Protein AF-A0A957MUC1-F1 (afdb_monomer_lite)

Sequence (141 aa):
MTIENSTVIGRVATQLLELASNTIFVAAAPAGEAPVRAEQTQQGCVRFSYVPGTSRTPRRYRCQPGADAGVRPQFTSLLYGEPGYAQLRATCPAEIRRGADDEAEMGVFHDLYQPQREANLRIQLDEYLRFGLRAGLFYGS

Secondary structure (DSSP, 8-state):
-EEES-EEES-EEEEE--EEES-EEE----TT--SEEEEE-SS-EEES-B--TT-B-SEEESPBSSS-TT----BSB-STTSTTBTPBPTTS-HHHHT-STTSS-SSTTGGG-HHHHHHHHHHHHHHHPPTT---------

pLDDT: mean 92.82, std 6.7, range [53.16, 98.44]

Radius of gyration: 17.18 Å; chains: 1; bounding box: 43×32×54 Å

Structure (mmCIF, N/CA/C/O backbone):
data_AF-A0A957MUC1-F1
#
_entry.id   AF-A0A957MUC1-F1
#
loop_
_atom_site.group_PDB
_atom_site.id
_atom_site.type_symbol
_atom_site.label_atom_id
_atom_site.label_alt_id
_atom_site.label_comp_id
_atom_site.label_asym_id
_atom_site.label_entity_id
_atom_site.label_seq_id
_atom_site.pdbx_PDB_ins_code
_atom_site.Cartn_x
_atom_site.Cartn_y
_atom_site.Cartn_z
_atom_site.occupancy
_atom_site.B_iso_or_equiv
_atom_site.auth_seq_id
_atom_site.auth_comp_id
_atom_site.auth_asym_id
_atom_site.auth_atom_id
_atom_site.pdbx_PDB_model_num
ATOM 1 N N . MET A 1 1 ? -16.348 6.400 6.004 1.00 92.62 1 MET A N 1
ATOM 2 C CA . MET A 1 1 ? -15.115 6.823 5.285 1.00 92.62 1 MET A CA 1
ATOM 3 C C . MET A 1 1 ? -14.711 5.744 4.296 1.00 92.62 1 MET A C 1
ATOM 5 O O . MET A 1 1 ? -14.620 4.595 4.713 1.00 92.62 1 MET A O 1
ATOM 9 N N . THR A 1 2 ? -14.411 6.120 3.051 1.00 97.00 2 THR A N 1
ATOM 10 C CA . THR A 1 2 ? -13.949 5.213 1.986 1.00 97.00 2 THR A CA 1
ATOM 11 C C . THR A 1 2 ? -12.622 5.703 1.416 1.00 97.00 2 THR A C 1
ATOM 13 O O . THR A 1 2 ? -12.471 6.903 1.195 1.00 97.00 2 THR A O 1
ATOM 16 N N . ILE A 1 3 ? -11.658 4.797 1.234 1.00 97.56 3 ILE A N 1
ATOM 17 C CA . ILE A 1 3 ? -10.325 5.086 0.689 1.00 97.56 3 ILE A CA 1
ATOM 18 C C . ILE A 1 3 ? -9.943 3.992 -0.309 1.00 97.56 3 ILE A C 1
ATOM 20 O O . ILE A 1 3 ? -10.023 2.804 0.000 1.00 97.56 3 ILE A O 1
ATOM 24 N N . GLU A 1 4 ? -9.493 4.390 -1.491 1.00 98.25 4 GLU A N 1
ATOM 25 C CA . GLU A 1 4 ? -9.072 3.470 -2.546 1.00 98.25 4 GLU A CA 1
ATOM 26 C C . GLU A 1 4 ? -7.757 3.955 -3.155 1.00 98.25 4 GLU A C 1
ATOM 28 O O . GLU A 1 4 ? -7.513 5.163 -3.191 1.00 98.25 4 GLU A O 1
ATOM 33 N N . ASN A 1 5 ? -6.897 3.023 -3.576 1.00 97.81 5 ASN A N 1
ATOM 34 C CA . ASN A 1 5 ? -5.671 3.297 -4.341 1.00 97.81 5 ASN A CA 1
ATOM 35 C C . ASN A 1 5 ? -4.812 4.424 -3.731 1.00 97.81 5 ASN A C 1
ATOM 37 O O . ASN A 1 5 ? -4.359 5.334 -4.417 1.00 97.81 5 ASN A O 1
ATOM 41 N N . SER A 1 6 ? -4.649 4.419 -2.404 1.00 97.75 6 SER A N 1
ATOM 42 C CA . SER A 1 6 ? -4.095 5.561 -1.664 1.00 97.75 6 SER A CA 1
ATOM 43 C C . SER A 1 6 ? -3.002 5.160 -0.680 1.00 97.75 6 SER A C 1
ATOM 45 O O . SER A 1 6 ? -3.001 4.058 -0.132 1.00 97.75 6 SER A O 1
ATOM 47 N N . THR A 1 7 ? -2.094 6.090 -0.381 1.00 98.00 7 THR A N 1
ATOM 48 C CA . THR A 1 7 ? -1.123 5.957 0.715 1.00 98.00 7 THR A CA 1
ATOM 49 C C . THR A 1 7 ? -1.444 6.986 1.794 1.00 98.00 7 THR A C 1
ATOM 51 O O . THR A 1 7 ? -1.303 8.186 1.574 1.00 98.00 7 THR A O 1
ATOM 54 N N . VAL A 1 8 ? -1.873 6.529 2.969 1.00 97.56 8 VAL A N 1
ATOM 55 C CA . VAL A 1 8 ? -2.223 7.398 4.101 1.00 97.56 8 VAL A CA 1
ATOM 56 C C . VAL A 1 8 ? -1.056 7.438 5.077 1.00 97.56 8 VAL A C 1
ATOM 58 O O . VAL A 1 8 ? -0.691 6.411 5.649 1.00 97.56 8 VAL A O 1
ATOM 61 N N . ILE A 1 9 ? -0.472 8.619 5.270 1.00 96.69 9 ILE A N 1
ATOM 62 C CA . ILE A 1 9 ? 0.685 8.824 6.146 1.00 96.69 9 ILE A CA 1
ATOM 63 C C . ILE A 1 9 ? 0.223 9.479 7.448 1.00 96.69 9 ILE A C 1
ATOM 65 O O . ILE A 1 9 ? -0.422 10.525 7.435 1.00 96.69 9 ILE A O 1
ATOM 69 N N . GLY A 1 10 ? 0.584 8.869 8.577 1.00 95.12 10 GLY A N 1
ATOM 70 C CA . GLY A 1 10 ? 0.186 9.313 9.913 1.00 95.12 10 GLY A CA 1
ATOM 71 C C . GLY A 1 10 ? -0.976 8.514 10.504 1.00 95.12 10 GLY A C 1
ATOM 72 O O . GLY A 1 10 ? -1.555 7.638 9.864 1.00 95.12 10 GLY A O 1
ATOM 73 N N . ARG A 1 11 ? -1.286 8.781 11.779 1.00 96.31 11 ARG A N 1
ATOM 74 C CA . ARG A 1 11 ? -2.353 8.073 12.503 1.00 96.31 11 ARG A CA 1
ATOM 75 C C . ARG A 1 11 ? -3.722 8.399 11.911 1.00 96.31 11 ARG A C 1
ATOM 77 O O . ARG A 1 11 ? -3.995 9.544 11.566 1.00 96.31 11 ARG A O 1
ATOM 84 N N . VAL A 1 12 ? -4.600 7.402 11.883 1.00 96.69 12 VAL A N 1
ATOM 85 C CA . VAL A 1 12 ? -5.975 7.532 11.389 1.00 96.69 12 VAL A CA 1
ATOM 86 C C . VAL A 1 12 ? -6.947 7.174 12.504 1.00 96.69 12 VAL A C 1
ATOM 88 O O . VAL A 1 12 ? -6.864 6.087 13.073 1.00 96.69 12 VAL A O 1
ATOM 91 N N . ALA A 1 13 ? -7.893 8.065 12.785 1.00 96.62 13 ALA A N 1
ATOM 92 C CA . ALA A 1 13 ? -9.016 7.810 13.678 1.00 96.62 13 ALA A CA 1
ATOM 93 C C . ALA A 1 13 ? -10.316 8.163 12.953 1.00 96.62 13 ALA A C 1
ATOM 95 O O . ALA A 1 13 ? -10.470 9.273 12.450 1.00 96.62 13 ALA A O 1
ATOM 96 N N . THR A 1 14 ? -11.242 7.213 12.874 1.00 96.81 14 THR A N 1
ATOM 97 C CA . THR A 1 14 ? -12.549 7.408 12.246 1.00 96.81 14 THR A CA 1
ATOM 98 C C . THR A 1 14 ? -13.628 6.650 13.008 1.00 96.81 14 THR A C 1
ATOM 100 O O . THR A 1 14 ? -13.361 5.619 13.627 1.00 96.81 14 THR A O 1
ATOM 103 N N . GLN A 1 15 ? -14.865 7.135 12.946 1.00 97.44 15 GLN A N 1
ATOM 104 C CA . GLN A 1 15 ? -16.001 6.420 13.519 1.00 97.44 15 GLN A CA 1
ATOM 105 C C . GLN A 1 15 ? -16.302 5.139 12.722 1.00 97.44 15 GLN A C 1
ATOM 107 O O . GLN A 1 15 ? -16.489 4.073 13.307 1.00 97.44 15 GLN A O 1
ATOM 112 N N . LEU A 1 16 ? -16.290 5.228 11.387 1.00 97.31 16 LEU A N 1
ATOM 113 C CA . LEU A 1 16 ? -16.576 4.120 10.477 1.00 97.31 16 LEU A CA 1
ATOM 114 C C . LEU A 1 16 ? -15.654 4.163 9.252 1.00 97.31 16 LEU A C 1
ATOM 116 O O . LEU A 1 16 ? -15.641 5.133 8.487 1.00 97.31 16 LEU A O 1
ATOM 120 N N . LEU A 1 17 ? -14.937 3.061 9.038 1.00 97.44 17 LEU A N 1
ATOM 121 C CA . LEU A 1 17 ? -14.198 2.783 7.810 1.00 97.44 17 LEU A CA 1
ATOM 122 C C . LEU A 1 17 ? -15.050 1.851 6.940 1.00 97.44 17 LEU A C 1
ATOM 124 O O . LEU A 1 17 ? -15.059 0.646 7.157 1.00 97.44 17 LEU A O 1
ATOM 128 N N . GLU A 1 18 ? -15.800 2.414 5.996 1.00 98.00 18 GLU A N 1
ATOM 129 C CA . GLU A 1 18 ? -16.714 1.666 5.122 1.00 98.00 18 GLU A CA 1
ATOM 130 C C . GLU A 1 18 ? -15.931 0.740 4.193 1.00 98.00 18 GLU A C 1
ATOM 132 O O . GLU A 1 18 ? -16.195 -0.463 4.139 1.00 98.00 18 GLU A O 1
ATOM 137 N N . LEU A 1 19 ? -14.923 1.290 3.515 1.00 98.06 19 LEU A N 1
ATOM 138 C CA . LEU A 1 19 ? -14.046 0.544 2.628 1.00 98.06 19 LEU A CA 1
ATOM 139 C C . LEU A 1 19 ? -12.632 1.130 2.647 1.00 98.06 19 LEU A C 1
ATOM 141 O O . LEU A 1 19 ? -12.442 2.340 2.549 1.00 98.06 19 LEU A O 1
ATOM 145 N N . ALA A 1 20 ? -11.636 0.256 2.733 1.00 98.19 20 ALA A N 1
ATOM 146 C CA . ALA A 1 20 ? -10.269 0.560 2.329 1.00 98.19 20 ALA A CA 1
ATOM 147 C C . ALA A 1 20 ? -9.805 -0.503 1.327 1.00 98.19 20 ALA A C 1
ATOM 149 O O . ALA A 1 20 ? -9.759 -1.683 1.681 1.00 98.19 20 ALA A O 1
ATOM 150 N N . SER A 1 21 ? -9.502 -0.099 0.092 1.00 98.44 21 SER A N 1
ATOM 151 C CA . SER A 1 21 ? -9.082 -0.990 -1.001 1.00 98.44 21 SER A CA 1
ATOM 152 C C . SER A 1 21 ? -7.730 -0.555 -1.553 1.00 98.44 21 SER A C 1
ATOM 154 O O . SER A 1 21 ? -7.509 0.643 -1.715 1.00 98.44 21 SER A O 1
ATOM 156 N N . ASN A 1 22 ? -6.821 -1.498 -1.825 1.00 98.31 22 ASN A N 1
ATOM 157 C CA . ASN A 1 22 ? -5.517 -1.221 -2.455 1.00 98.31 22 ASN A CA 1
ATOM 158 C C . ASN A 1 22 ? -4.724 -0.099 -1.762 1.00 98.31 22 ASN A C 1
ATOM 160 O O . ASN A 1 22 ? -3.998 0.664 -2.394 1.00 98.31 22 ASN A O 1
ATOM 164 N N . THR A 1 23 ? -4.904 0.053 -0.449 1.00 98.38 23 THR A N 1
ATOM 165 C CA . THR A 1 23 ? -4.456 1.224 0.310 1.00 98.38 23 THR A CA 1
ATOM 166 C C . THR A 1 23 ? -3.317 0.848 1.248 1.00 98.38 23 THR A C 1
ATOM 168 O O . THR A 1 23 ? -3.327 -0.217 1.865 1.00 98.38 23 THR A O 1
ATOM 171 N N . ILE A 1 24 ? -2.335 1.734 1.406 1.00 98.31 24 ILE A N 1
ATOM 172 C CA . ILE A 1 24 ? -1.238 1.559 2.362 1.00 98.31 24 ILE A CA 1
ATOM 173 C C . ILE A 1 24 ? -1.389 2.561 3.503 1.00 98.31 24 ILE A C 1
ATOM 175 O O . ILE A 1 24 ? -1.326 3.770 3.292 1.00 98.31 24 ILE A O 1
ATOM 179 N N . PHE A 1 25 ? -1.516 2.064 4.733 1.00 98.00 25 PHE A N 1
ATOM 180 C CA . PHE A 1 25 ? -1.457 2.891 5.937 1.00 98.00 25 PHE A CA 1
ATOM 181 C C . PH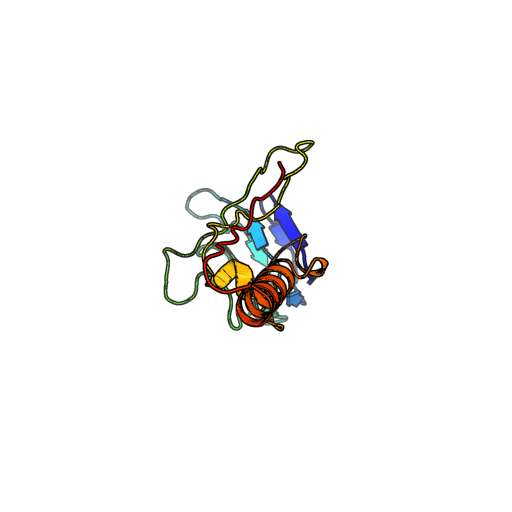E A 1 25 ? -0.029 2.921 6.495 1.00 98.00 25 PHE A C 1
ATOM 183 O O . PHE A 1 25 ? 0.460 1.949 7.077 1.00 98.00 25 PHE A O 1
ATOM 190 N N . VAL A 1 26 ? 0.640 4.061 6.340 1.00 96.94 26 VAL A N 1
ATOM 191 C CA . VAL A 1 26 ? 1.980 4.340 6.867 1.00 96.94 26 VAL A CA 1
ATOM 192 C C . VAL A 1 26 ? 1.832 5.059 8.201 1.00 96.94 26 VAL A C 1
ATOM 194 O O . VAL A 1 26 ? 1.902 6.284 8.298 1.00 96.94 26 VAL A O 1
ATOM 197 N N . ALA A 1 27 ? 1.582 4.280 9.247 1.00 94.56 27 ALA A N 1
ATOM 198 C CA . ALA A 1 27 ? 1.293 4.809 10.567 1.00 94.56 27 ALA A CA 1
ATOM 199 C C . ALA A 1 27 ? 2.017 4.009 11.653 1.00 94.56 27 ALA A C 1
ATOM 201 O O . ALA A 1 27 ? 2.003 2.777 11.659 1.00 94.56 27 ALA A O 1
ATOM 202 N N . ALA A 1 28 ? 2.621 4.730 12.594 1.00 91.69 28 ALA A N 1
ATOM 203 C CA . ALA A 1 28 ? 3.164 4.189 13.830 1.00 91.69 28 ALA A CA 1
ATOM 204 C C . ALA A 1 28 ? 2.419 4.819 15.011 1.00 91.69 28 ALA A C 1
ATOM 206 O O . ALA A 1 28 ? 1.981 5.969 14.940 1.00 91.69 28 ALA A O 1
ATOM 207 N N . ALA A 1 29 ? 2.262 4.057 16.087 1.00 90.38 29 ALA A N 1
ATOM 208 C CA . ALA A 1 29 ? 1.661 4.535 17.321 1.00 90.38 29 ALA A CA 1
ATOM 209 C C . ALA A 1 29 ? 2.454 4.002 18.524 1.00 90.38 29 ALA A C 1
ATOM 211 O O . ALA A 1 29 ? 3.057 2.928 18.415 1.00 90.38 29 ALA A O 1
ATOM 212 N N . PRO A 1 30 ? 2.463 4.733 19.653 1.00 90.06 30 PRO A N 1
ATOM 213 C CA . PRO A 1 30 ? 3.003 4.233 20.911 1.00 90.06 30 PRO A CA 1
ATOM 214 C C . PRO A 1 30 ? 2.329 2.928 21.348 1.00 90.06 30 PRO A C 1
ATOM 216 O O . PRO A 1 30 ? 1.220 2.596 20.918 1.00 90.06 30 PRO A O 1
ATOM 219 N N . ALA A 1 31 ? 2.984 2.198 22.251 1.00 86.94 31 ALA A N 1
ATOM 220 C CA . ALA A 1 31 ? 2.392 1.015 22.861 1.00 86.94 31 ALA A CA 1
ATOM 221 C C . ALA A 1 31 ? 1.051 1.368 23.534 1.00 86.94 31 ALA A C 1
ATOM 223 O O . ALA A 1 31 ? 0.970 2.307 24.319 1.00 86.94 31 ALA A O 1
ATOM 224 N N . GLY A 1 32 ? 0.002 0.605 23.215 1.00 86.31 32 GLY A N 1
ATOM 225 C CA . GLY A 1 32 ? -1.356 0.820 23.731 1.00 86.31 32 GLY A CA 1
ATOM 226 C C . GLY A 1 32 ? -2.278 1.621 22.805 1.00 86.31 32 GLY A C 1
ATOM 227 O O . GLY A 1 32 ? -3.495 1.575 22.985 1.00 86.31 32 GLY A O 1
ATOM 228 N N . GLU A 1 33 ? -1.743 2.273 21.771 1.00 92.06 33 GLU A N 1
ATOM 229 C CA . GLU A 1 33 ? -2.537 2.973 20.761 1.00 92.06 33 GLU A CA 1
ATOM 230 C C . GLU A 1 33 ? -2.595 2.207 19.434 1.00 92.06 33 GLU A C 1
ATOM 232 O O . GLU A 1 33 ? -1.653 1.530 19.019 1.00 92.06 33 GLU A O 1
ATOM 237 N N . ALA A 1 34 ? -3.729 2.333 18.743 1.00 94.62 34 ALA A N 1
ATOM 238 C CA . ALA A 1 34 ? -3.910 1.785 17.407 1.00 94.62 34 ALA A CA 1
ATOM 239 C C . ALA A 1 34 ? -3.522 2.849 16.363 1.00 94.62 34 ALA A C 1
ATOM 241 O O . ALA A 1 34 ? -4.132 3.920 16.358 1.00 94.62 34 ALA A O 1
ATOM 242 N N . PRO A 1 35 ? -2.554 2.584 15.464 1.00 96.25 35 PRO A N 1
ATOM 243 C CA . PRO A 1 35 ? -2.134 3.554 14.450 1.00 96.25 35 PRO A CA 1
ATOM 244 C C . PRO A 1 35 ? -3.238 3.848 13.426 1.00 96.25 35 PRO A C 1
ATOM 246 O O . PRO A 1 35 ? -3.343 4.973 12.946 1.00 96.25 35 PRO A O 1
ATOM 249 N N . VAL A 1 36 ? -4.099 2.865 13.148 1.00 97.25 36 VAL A N 1
ATOM 250 C CA . VAL A 1 36 ? -5.381 3.054 12.459 1.00 97.25 36 VAL A CA 1
ATOM 251 C C . VAL A 1 36 ? -6.490 2.558 13.382 1.00 97.25 36 VAL A C 1
ATOM 253 O O . VAL A 1 36 ? -6.461 1.404 13.820 1.00 97.25 36 VAL A O 1
ATOM 256 N N . ARG A 1 37 ? -7.455 3.423 13.697 1.00 97.38 37 ARG A N 1
ATOM 257 C CA . ARG A 1 37 ? -8.579 3.145 14.594 1.00 97.38 37 ARG A CA 1
ATOM 258 C C . ARG A 1 37 ? -9.904 3.473 13.911 1.00 97.38 37 ARG A C 1
ATOM 260 O O . ARG A 1 37 ? -10.194 4.635 13.644 1.00 97.38 37 ARG A O 1
ATOM 267 N N . ALA A 1 38 ? -10.717 2.447 13.699 1.00 97.31 38 ALA A N 1
ATOM 268 C CA . ALA A 1 38 ? -12.147 2.559 13.453 1.00 97.31 38 ALA A CA 1
ATOM 269 C C . ALA A 1 38 ? -12.903 2.239 14.752 1.00 97.31 38 ALA A C 1
ATOM 271 O O . ALA A 1 38 ? -12.582 1.252 15.418 1.00 97.31 38 ALA A O 1
ATOM 272 N N . GLU A 1 39 ? -13.880 3.062 15.133 1.00 97.00 39 GLU A N 1
ATOM 273 C CA . GLU A 1 39 ? -14.719 2.784 16.310 1.00 97.00 39 GLU A CA 1
ATOM 274 C C . GLU A 1 39 ? -15.708 1.645 16.051 1.00 97.00 39 GLU A C 1
ATOM 276 O O . GLU A 1 39 ? -15.916 0.802 16.921 1.00 97.00 39 GLU A O 1
ATOM 281 N N . GLN A 1 40 ? -16.265 1.580 14.840 1.00 96.44 40 GLN A N 1
ATOM 282 C CA . GLN A 1 40 ? -17.141 0.499 14.395 1.00 96.44 40 GLN A CA 1
ATOM 283 C C . GLN A 1 40 ? -16.366 -0.487 13.512 1.00 96.44 40 GLN A C 1
ATOM 285 O O . GLN A 1 40 ? -16.042 -0.182 12.367 1.00 96.44 40 GLN A O 1
ATOM 290 N N . THR A 1 41 ? -16.065 -1.677 14.040 1.00 96.44 41 THR A N 1
ATOM 291 C CA . THR A 1 41 ? -15.339 -2.744 13.315 1.00 96.44 41 THR A CA 1
ATOM 292 C C . THR A 1 41 ? -16.261 -3.840 12.778 1.00 96.44 41 THR A C 1
ATOM 294 O O . THR A 1 41 ? -15.863 -4.630 11.923 1.00 96.44 41 THR A O 1
ATOM 297 N N . GLN A 1 42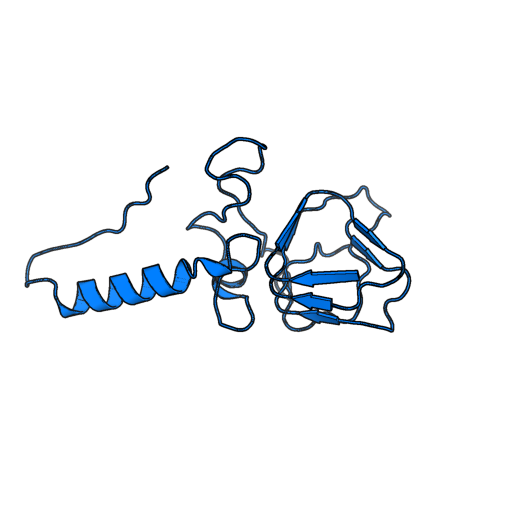 ? -17.504 -3.871 13.253 1.00 96.19 42 GLN A N 1
ATOM 298 C CA . GLN A 1 42 ? -18.578 -4.751 12.796 1.00 96.19 42 GLN A CA 1
ATOM 299 C C . GLN A 1 42 ? -19.189 -4.321 11.451 1.00 96.19 42 GLN A C 1
ATOM 301 O O . GLN A 1 42 ? -19.965 -5.072 10.868 1.00 96.19 42 GLN A O 1
ATOM 306 N N . GLN A 1 43 ? -18.855 -3.122 10.967 1.00 94.88 43 GLN A N 1
ATOM 307 C CA . GLN A 1 43 ? -19.295 -2.582 9.683 1.00 94.88 43 GLN A CA 1
ATOM 308 C C . GLN A 1 43 ? -18.080 -2.229 8.820 1.00 94.88 43 GLN A C 1
ATOM 310 O O . GLN A 1 43 ? -17.059 -1.777 9.336 1.00 94.88 43 GLN A O 1
ATOM 315 N N . GLY A 1 44 ? -18.215 -2.422 7.508 1.00 96.12 44 GLY A N 1
ATOM 316 C CA . GLY A 1 44 ? -17.174 -2.134 6.525 1.00 96.12 44 GLY A CA 1
ATOM 317 C C . GLY A 1 44 ? -16.140 -3.247 6.336 1.00 96.12 44 GLY A C 1
ATOM 318 O O . GLY A 1 44 ? -16.206 -4.320 6.945 1.00 96.12 44 GLY A O 1
ATOM 319 N N . CYS A 1 45 ? -15.180 -3.003 5.444 1.00 97.31 45 CYS A N 1
ATOM 320 C CA . CYS A 1 45 ? -14.121 -3.953 5.114 1.00 97.31 45 CYS A CA 1
ATOM 321 C C . CYS A 1 45 ? -12.824 -3.239 4.722 1.00 97.31 45 CYS A C 1
ATOM 323 O O . CYS A 1 45 ? -12.829 -2.218 4.040 1.00 97.31 45 CYS A O 1
ATOM 325 N N . VAL A 1 46 ? -11.694 -3.818 5.116 1.00 98.19 46 VAL A N 1
ATOM 326 C CA . VAL A 1 46 ? -10.388 -3.484 4.549 1.00 98.19 46 VAL A CA 1
ATOM 327 C C . VAL A 1 46 ? -9.961 -4.649 3.671 1.00 98.19 46 VAL A C 1
ATOM 329 O O . VAL A 1 46 ? -9.954 -5.788 4.138 1.00 98.19 46 VAL A O 1
ATOM 332 N N . ARG A 1 47 ? -9.581 -4.390 2.425 1.00 98.19 47 ARG A N 1
ATOM 333 C CA . ARG A 1 47 ? -9.191 -5.428 1.470 1.00 98.19 47 ARG A CA 1
ATOM 334 C C . ARG A 1 47 ? -7.945 -5.045 0.684 1.00 98.19 47 ARG A C 1
ATOM 336 O O . ARG A 1 47 ? -7.745 -3.862 0.418 1.00 98.19 47 ARG A O 1
ATOM 343 N N . PHE A 1 48 ? -7.121 -6.035 0.335 1.00 98.19 48 PHE A N 1
ATOM 344 C CA . PHE A 1 48 ? -5.949 -5.863 -0.545 1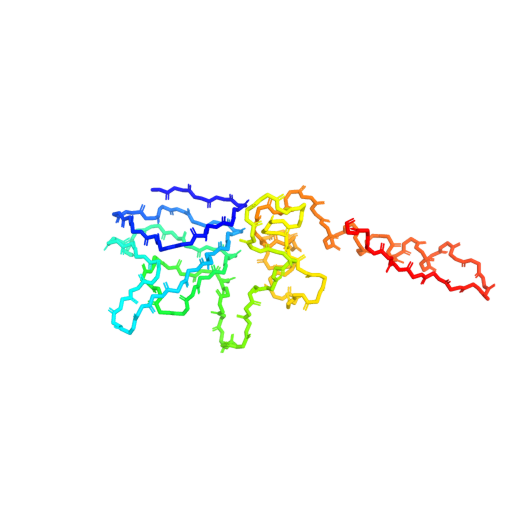.00 98.19 48 PHE A CA 1
ATOM 345 C C . PHE A 1 48 ? -5.061 -4.672 -0.149 1.00 98.19 48 PHE A C 1
ATOM 347 O O . PHE A 1 48 ? -4.576 -3.917 -0.977 1.00 98.19 48 PHE A O 1
ATOM 354 N N . SER A 1 49 ? -4.937 -4.434 1.156 1.00 98.19 49 SER A N 1
ATOM 355 C CA . SER A 1 49 ? -4.359 -3.211 1.715 1.00 98.19 49 SER A CA 1
ATOM 356 C C . SER A 1 49 ? -3.285 -3.557 2.733 1.00 98.19 49 SER A C 1
ATOM 358 O O . SER A 1 49 ? -3.346 -4.611 3.370 1.00 98.19 49 SER A O 1
ATOM 360 N N . TYR A 1 50 ? -2.337 -2.651 2.954 1.00 98.00 50 TYR A N 1
ATOM 361 C CA . TYR A 1 50 ? -1.386 -2.763 4.052 1.00 98.00 50 TYR A CA 1
ATOM 362 C C . TYR A 1 50 ? -1.888 -1.989 5.275 1.00 98.00 50 TYR A C 1
ATOM 364 O O . TYR A 1 50 ? -2.061 -0.771 5.224 1.00 98.00 50 TYR A O 1
ATOM 372 N N . VAL A 1 51 ? -2.083 -2.686 6.395 1.00 96.81 51 VAL A N 1
ATOM 373 C CA . VAL A 1 51 ? -2.520 -2.118 7.675 1.00 96.81 51 VAL A CA 1
ATOM 374 C C . VAL A 1 51 ? -1.535 -2.521 8.772 1.00 96.81 51 VAL A C 1
ATOM 376 O O . VAL A 1 51 ? -1.366 -3.716 9.008 1.00 96.81 51 VAL A O 1
ATOM 379 N N . PRO A 1 52 ? -0.943 -1.579 9.530 1.00 95.25 52 PRO A N 1
ATOM 380 C CA . PRO A 1 52 ? -0.051 -1.921 10.634 1.00 95.25 52 PRO A CA 1
ATOM 381 C C . PRO A 1 52 ? -0.711 -2.887 11.629 1.00 95.25 52 PRO A C 1
ATOM 383 O O . PRO A 1 52 ? -1.879 -2.715 11.990 1.00 95.25 52 PRO A O 1
ATOM 386 N N . GLY A 1 53 ? 0.038 -3.890 12.098 1.00 91.06 53 GLY A N 1
ATOM 387 C CA . GLY A 1 53 ? -0.500 -5.020 12.868 1.00 91.06 53 GLY A CA 1
ATOM 388 C C . GLY A 1 53 ? -1.344 -4.634 14.091 1.00 91.06 53 GLY A C 1
ATOM 389 O O . GLY A 1 53 ? -2.394 -5.229 14.312 1.00 91.06 53 GLY A O 1
ATOM 390 N N . THR A 1 54 ? -0.959 -3.585 14.823 1.00 91.75 54 THR A N 1
ATOM 391 C CA . THR A 1 54 ? -1.647 -3.108 16.041 1.00 91.75 54 THR A CA 1
ATOM 392 C C . THR A 1 54 ? -2.911 -2.275 15.779 1.00 91.75 54 THR A C 1
ATOM 394 O O . THR A 1 54 ? -3.529 -1.768 16.715 1.00 91.75 54 THR A O 1
ATOM 397 N N . SER A 1 55 ? -3.318 -2.111 14.518 1.00 95.50 55 SER A N 1
ATOM 398 C CA . SER A 1 55 ? -4.494 -1.317 14.147 1.00 95.50 55 SER A CA 1
ATOM 399 C C . SER A 1 55 ? -5.816 -1.988 14.524 1.00 95.50 55 SER A C 1
ATOM 401 O O . SER A 1 55 ? -5.967 -3.206 14.416 1.00 95.50 55 SER A O 1
ATOM 403 N N . ARG A 1 56 ? -6.825 -1.180 14.858 1.00 96.25 56 ARG A N 1
ATOM 404 C CA . ARG A 1 56 ? -8.216 -1.605 15.057 1.00 96.25 56 ARG A CA 1
ATOM 405 C C . ARG A 1 56 ? -9.033 -1.195 13.838 1.00 96.25 56 ARG A C 1
ATOM 407 O O . ARG A 1 56 ? -9.408 -0.037 13.706 1.00 96.25 56 ARG A O 1
ATOM 414 N N . THR A 1 57 ? -9.276 -2.138 12.939 1.00 96.88 57 THR A N 1
ATOM 415 C CA . THR A 1 57 ? -10.011 -1.926 11.683 1.00 96.88 57 THR A CA 1
ATOM 416 C C . THR A 1 57 ? -11.161 -2.925 11.572 1.00 96.88 57 THR A C 1
ATOM 418 O O . THR A 1 57 ? -11.149 -3.928 12.291 1.00 96.88 57 THR A O 1
ATOM 421 N N . PRO A 1 58 ? -12.111 -2.716 10.645 1.00 97.06 58 PRO A N 1
ATOM 422 C CA . PRO A 1 58 ? -13.046 -3.758 10.242 1.00 97.06 58 PRO A CA 1
ATOM 423 C C . PRO A 1 58 ? -12.340 -4.996 9.681 1.00 97.06 58 PRO A C 1
ATOM 425 O O . PRO A 1 58 ? -11.103 -5.053 9.588 1.00 97.06 58 PRO A O 1
ATOM 428 N N . ARG A 1 59 ? -13.142 -5.989 9.277 1.00 96.50 59 ARG A N 1
ATOM 429 C CA . ARG A 1 59 ? -12.657 -7.252 8.707 1.00 96.50 59 ARG A CA 1
ATOM 430 C C . ARG A 1 59 ? -11.619 -6.998 7.613 1.00 96.50 59 ARG A C 1
ATOM 432 O O . ARG A 1 59 ? -11.892 -6.295 6.641 1.00 96.50 59 ARG A O 1
ATOM 439 N N . ARG A 1 60 ? -10.453 -7.627 7.774 1.00 96.12 60 ARG A N 1
ATOM 440 C CA . ARG A 1 60 ? -9.354 -7.600 6.807 1.00 96.12 60 ARG A CA 1
ATOM 441 C C . ARG A 1 60 ? -9.484 -8.776 5.840 1.00 96.12 60 ARG A C 1
ATOM 443 O O . ARG A 1 60 ? -9.589 -9.920 6.279 1.00 96.12 60 ARG A O 1
ATOM 450 N N . TYR A 1 61 ? -9.467 -8.506 4.541 1.00 96.94 61 TYR A N 1
ATOM 451 C CA . TYR A 1 61 ? -9.521 -9.506 3.478 1.00 96.94 61 TYR A CA 1
ATOM 452 C C . TYR A 1 61 ? -8.275 -9.404 2.596 1.00 96.94 61 TYR A C 1
ATOM 454 O O . TYR A 1 61 ? -8.086 -8.414 1.897 1.00 96.94 61 TYR A O 1
ATOM 462 N N . ARG A 1 62 ? -7.413 -10.428 2.637 1.00 96.38 62 ARG A N 1
ATOM 463 C CA . ARG A 1 62 ? -6.140 -10.460 1.887 1.00 96.38 62 ARG A CA 1
ATOM 464 C C . ARG A 1 62 ? -5.258 -9.217 2.114 1.00 96.38 62 ARG A C 1
ATOM 466 O O . ARG A 1 62 ? -4.588 -8.745 1.207 1.00 96.38 62 ARG A O 1
ATOM 473 N N . CYS A 1 63 ? -5.279 -8.675 3.330 1.00 96.50 63 CYS A N 1
ATOM 474 C CA . CYS A 1 63 ? -4.440 -7.541 3.710 1.00 96.50 63 CYS A CA 1
ATOM 475 C C . CYS A 1 63 ? -3.053 -7.990 4.167 1.00 96.50 63 CYS A C 1
ATOM 477 O O . CYS A 1 63 ? -2.895 -9.098 4.681 1.00 96.50 63 CYS A O 1
ATOM 479 N N . GLN A 1 64 ? -2.090 -7.077 4.060 1.00 96.94 64 GLN A N 1
ATOM 480 C CA . GLN A 1 64 ? -0.754 -7.225 4.621 1.00 96.94 64 GLN A CA 1
ATOM 481 C C . GLN A 1 64 ? -0.591 -6.382 5.900 1.00 96.94 64 GLN A C 1
ATOM 483 O O . GLN A 1 64 ? -1.249 -5.351 6.039 1.00 96.94 64 GLN A O 1
ATOM 488 N N . PRO A 1 65 ? 0.266 -6.788 6.848 1.00 94.75 65 PRO A N 1
ATOM 489 C CA . PRO A 1 65 ? 0.866 -8.113 6.928 1.00 94.75 65 PRO A CA 1
ATOM 490 C C . PRO A 1 65 ? -0.219 -9.166 7.218 1.00 94.75 65 PRO A C 1
ATOM 492 O O . PRO A 1 65 ? -1.108 -8.943 8.044 1.00 94.75 65 PRO A O 1
ATOM 495 N N . GLY A 1 66 ? -0.171 -10.281 6.487 1.00 88.00 66 GLY A N 1
ATOM 496 C CA . GLY A 1 66 ? -1.013 -11.451 6.723 1.00 88.00 66 GLY A CA 1
ATOM 497 C C . GLY A 1 66 ? -0.454 -12.303 7.865 1.00 88.00 66 GLY A C 1
ATOM 498 O O . GLY A 1 66 ? -0.249 -11.820 8.975 1.00 88.00 66 GLY A O 1
ATOM 499 N N . ALA A 1 67 ? -0.183 -13.580 7.588 1.00 81.56 67 ALA A N 1
ATOM 500 C CA . ALA A 1 67 ? 0.528 -14.451 8.528 1.00 81.56 67 ALA A CA 1
ATOM 501 C C . ALA A 1 67 ? 2.021 -14.087 8.664 1.00 81.56 67 ALA A C 1
ATOM 503 O O . ALA A 1 67 ? 2.629 -14.366 9.694 1.00 81.56 67 ALA A O 1
ATOM 504 N N . ASP A 1 68 ? 2.603 -13.456 7.640 1.00 81.06 68 ASP A N 1
ATOM 505 C CA . ASP A 1 68 ? 4.001 -13.033 7.639 1.00 81.06 68 ASP A CA 1
ATOM 506 C C . ASP A 1 68 ? 4.147 -11.609 8.196 1.00 81.06 68 ASP A C 1
ATOM 508 O O . ASP A 1 68 ? 3.815 -10.614 7.547 1.00 81.06 68 ASP A O 1
ATOM 512 N N . ALA A 1 69 ? 4.655 -11.512 9.425 1.00 76.12 69 ALA A N 1
ATOM 513 C CA . ALA A 1 69 ? 4.876 -10.243 10.116 1.00 76.12 69 ALA A CA 1
ATOM 514 C C . ALA A 1 69 ? 6.064 -9.424 9.559 1.00 76.12 69 ALA A C 1
ATOM 516 O O . ALA A 1 69 ? 6.260 -8.274 9.973 1.00 76.12 69 ALA A O 1
ATOM 517 N N . GLY A 1 70 ? 6.868 -9.998 8.655 1.00 87.62 70 GLY A N 1
ATOM 518 C CA . GLY A 1 70 ? 8.021 -9.347 8.031 1.00 87.62 70 GLY A CA 1
ATOM 519 C C . GLY A 1 70 ? 7.661 -8.423 6.866 1.00 87.62 70 GLY A C 1
ATOM 520 O O . GLY A 1 70 ? 8.422 -7.502 6.558 1.00 87.62 70 GLY A O 1
ATOM 521 N N . VAL A 1 71 ? 6.491 -8.614 6.250 1.00 94.06 71 VAL A N 1
ATOM 522 C CA . VAL A 1 71 ? 6.049 -7.841 5.082 1.00 94.06 71 VAL A CA 1
ATOM 523 C C . VAL A 1 71 ? 5.730 -6.402 5.485 1.00 94.06 71 VAL A C 1
ATOM 525 O O . VAL A 1 71 ? 4.820 -6.147 6.275 1.00 94.06 71 VAL A O 1
ATOM 528 N N . ARG A 1 72 ? 6.483 -5.440 4.937 1.00 95.75 72 ARG A N 1
ATOM 529 C CA . ARG A 1 72 ? 6.325 -3.999 5.196 1.00 95.75 72 ARG A CA 1
ATOM 530 C C . ARG A 1 72 ? 6.563 -3.183 3.924 1.00 95.75 72 ARG A C 1
ATOM 532 O O . ARG A 1 72 ? 7.437 -3.552 3.135 1.00 95.75 72 ARG A O 1
ATOM 539 N N . PRO A 1 73 ? 5.833 -2.071 3.722 1.00 96.50 73 PRO A N 1
ATOM 540 C CA . PRO A 1 73 ? 6.027 -1.216 2.564 1.00 96.50 73 PRO A CA 1
ATOM 541 C C . PRO A 1 73 ? 7.387 -0.526 2.657 1.00 96.50 73 PRO A C 1
ATOM 543 O O . PRO A 1 73 ? 7.792 -0.050 3.718 1.00 96.50 73 PRO A O 1
ATOM 546 N N . GLN A 1 74 ? 8.091 -0.484 1.531 1.00 96.44 74 GLN A N 1
ATOM 547 C CA . GLN A 1 74 ? 9.378 0.187 1.395 1.00 96.44 74 GLN A CA 1
ATOM 548 C C . GLN A 1 74 ? 9.215 1.287 0.357 1.00 96.44 74 GLN A C 1
ATOM 550 O O . GLN A 1 74 ? 8.891 0.996 -0.791 1.00 96.44 74 GLN A O 1
ATOM 555 N N . PHE A 1 75 ? 9.449 2.533 0.756 1.00 96.25 75 PHE A N 1
ATOM 556 C CA . PHE A 1 75 ? 9.242 3.698 -0.101 1.00 96.25 75 PHE A CA 1
ATOM 557 C C . PHE A 1 75 ? 10.563 4.264 -0.604 1.00 96.25 75 PHE A C 1
ATOM 559 O O . PHE A 1 75 ? 11.569 4.224 0.110 1.00 96.25 75 PHE A O 1
ATOM 566 N N . THR A 1 76 ? 10.571 4.783 -1.829 1.00 94.94 76 THR A N 1
ATOM 567 C CA . THR A 1 76 ? 11.685 5.567 -2.367 1.00 94.94 76 THR A CA 1
ATOM 568 C C . THR A 1 76 ? 11.939 6.746 -1.436 1.00 94.94 76 THR A C 1
ATOM 570 O O . THR A 1 76 ? 13.038 6.844 -0.887 1.00 94.94 76 THR A O 1
ATOM 573 N N . SER A 1 77 ? 10.887 7.525 -1.155 1.00 95.12 77 SER A N 1
ATOM 574 C CA . SER A 1 77 ? 10.878 8.585 -0.153 1.00 95.12 77 SER A CA 1
ATOM 575 C C . SER A 1 77 ? 9.535 8.708 0.571 1.00 95.12 77 SER A C 1
ATOM 577 O O . SER A 1 77 ? 8.477 8.421 0.016 1.00 95.12 77 SER A O 1
ATOM 579 N N . LEU A 1 78 ? 9.579 9.172 1.821 1.00 95.00 78 LEU A N 1
ATOM 580 C CA . LEU A 1 78 ? 8.419 9.654 2.584 1.00 95.00 78 LEU A CA 1
ATOM 581 C C . LEU A 1 78 ? 8.562 11.138 2.958 1.00 95.00 78 LEU A C 1
ATOM 583 O O . LEU A 1 78 ? 7.795 11.645 3.776 1.00 95.00 78 LEU A O 1
ATOM 587 N N . LEU A 1 79 ? 9.541 11.835 2.378 1.00 95.31 79 LEU A N 1
ATOM 588 C CA . LEU A 1 79 ? 9.728 13.268 2.556 1.00 95.31 79 LEU A CA 1
ATOM 589 C C . LEU A 1 79 ? 8.879 14.012 1.529 1.00 95.31 79 LEU A C 1
ATOM 591 O O . LEU A 1 79 ? 9.025 13.823 0.322 1.00 95.31 79 LEU A O 1
ATOM 595 N N . TYR A 1 80 ? 7.963 14.841 2.023 1.00 92.62 80 TYR A N 1
ATOM 596 C CA . TYR A 1 80 ? 7.096 15.631 1.159 1.00 92.62 80 TYR A CA 1
ATOM 597 C C . TYR A 1 80 ? 7.928 16.569 0.275 1.00 92.62 80 TYR A C 1
ATOM 599 O O . TYR A 1 80 ? 8.808 17.271 0.770 1.00 92.62 80 TYR A O 1
ATOM 607 N N . GLY A 1 81 ? 7.626 16.586 -1.023 1.00 93.56 81 GLY A N 1
ATOM 608 C CA . GLY A 1 81 ? 8.334 17.390 -2.021 1.00 93.56 81 GLY A CA 1
ATOM 609 C C . GLY A 1 81 ? 9.442 16.650 -2.776 1.00 93.56 81 GLY A C 1
ATOM 610 O O . GLY A 1 81 ? 9.903 17.165 -3.792 1.00 93.56 81 GLY A O 1
ATOM 611 N N . GLU A 1 82 ? 9.843 15.446 -2.354 1.00 94.94 82 GLU A N 1
ATOM 612 C CA . GLU A 1 82 ? 10.739 14.617 -3.168 1.00 94.94 82 GLU A CA 1
ATOM 613 C C . GLU A 1 82 ? 9.977 13.941 -4.328 1.00 94.94 82 GLU A C 1
ATOM 615 O O . GLU A 1 82 ? 8.843 13.498 -4.130 1.00 94.94 82 GLU A O 1
ATOM 620 N N . PRO A 1 83 ? 10.577 13.793 -5.527 1.00 89.44 83 PRO A N 1
ATOM 621 C CA . PRO A 1 83 ? 9.906 13.186 -6.686 1.00 89.44 83 PRO A CA 1
ATOM 622 C C . PRO A 1 83 ? 9.370 11.768 -6.431 1.00 89.44 83 PRO A C 1
ATOM 624 O O . PRO A 1 83 ? 8.321 11.395 -6.947 1.00 89.44 83 PRO A O 1
ATOM 627 N N . GLY A 1 84 ? 10.068 10.989 -5.597 1.00 91.44 84 GLY A N 1
ATOM 628 C CA . GLY A 1 84 ? 9.681 9.633 -5.192 1.00 91.44 84 GLY A CA 1
ATOM 629 C C . GLY A 1 84 ? 8.783 9.571 -3.952 1.00 91.44 84 GLY A C 1
ATOM 630 O O . GLY A 1 84 ? 8.746 8.530 -3.286 1.00 91.44 84 GLY A O 1
ATOM 631 N N . TYR A 1 85 ? 8.123 10.671 -3.577 1.00 95.50 85 TYR A N 1
ATOM 632 C CA . TYR A 1 85 ? 7.270 10.728 -2.391 1.00 95.50 85 TYR A CA 1
ATOM 633 C C . TYR A 1 85 ? 6.140 9.695 -2.463 1.00 95.50 85 TYR A C 1
ATOM 635 O O . TYR A 1 85 ? 5.340 9.692 -3.394 1.00 95.50 85 TYR A O 1
ATOM 643 N N . ALA A 1 86 ? 6.088 8.812 -1.463 1.00 95.88 86 ALA A N 1
ATOM 644 C CA . ALA A 1 86 ? 5.147 7.697 -1.348 1.00 95.88 86 ALA A CA 1
ATOM 645 C C . ALA A 1 86 ? 5.209 6.657 -2.487 1.00 95.88 86 ALA A C 1
ATOM 647 O O . ALA A 1 86 ? 4.378 5.747 -2.526 1.00 95.88 86 ALA A O 1
ATOM 648 N N . GLN A 1 87 ? 6.216 6.730 -3.359 1.00 95.56 87 GLN A N 1
ATOM 649 C CA . GLN A 1 87 ? 6.481 5.716 -4.373 1.00 95.56 87 GLN A CA 1
ATOM 650 C C . GLN A 1 87 ? 7.083 4.471 -3.721 1.00 95.56 87 GLN A C 1
ATOM 652 O O . GLN A 1 87 ? 8.005 4.585 -2.910 1.00 95.56 87 GLN A O 1
ATOM 657 N N . LEU A 1 88 ? 6.606 3.278 -4.076 1.00 95.69 88 LEU A N 1
ATOM 658 C CA . LEU A 1 88 ? 7.228 2.038 -3.616 1.00 95.69 88 LEU A CA 1
ATOM 659 C C . LEU A 1 88 ? 8.584 1.815 -4.296 1.00 95.69 88 LEU A C 1
ATOM 661 O O . LEU A 1 88 ? 8.755 2.044 -5.493 1.00 95.69 88 LEU A O 1
ATOM 665 N N . ARG A 1 89 ? 9.558 1.312 -3.531 1.00 93.44 89 ARG A N 1
ATOM 666 C CA . ARG A 1 89 ? 10.839 0.863 -4.090 1.00 93.44 89 ARG A CA 1
ATOM 667 C C . ARG A 1 89 ? 10.623 -0.370 -4.954 1.00 93.44 89 ARG A C 1
ATOM 669 O O . ARG A 1 89 ? 9.839 -1.248 -4.601 1.00 93.44 89 ARG A O 1
ATOM 676 N N . ALA A 1 90 ? 11.442 -0.525 -5.991 1.00 87.94 90 ALA A N 1
ATOM 677 C CA . ALA A 1 90 ? 11.472 -1.751 -6.789 1.00 87.94 90 ALA A CA 1
ATOM 678 C C . ALA A 1 90 ? 11.770 -3.012 -5.946 1.00 87.94 90 ALA A C 1
ATOM 680 O O . ALA A 1 90 ? 11.298 -4.097 -6.284 1.00 87.94 90 ALA A O 1
ATOM 681 N N . THR A 1 91 ? 12.508 -2.857 -4.837 1.00 91.00 91 THR A N 1
ATOM 682 C CA . THR A 1 91 ? 12.841 -3.915 -3.865 1.00 91.00 91 THR A CA 1
ATOM 683 C C . THR A 1 91 ? 11.752 -4.177 -2.825 1.00 91.00 91 THR A C 1
ATOM 685 O O . THR A 1 91 ? 11.930 -5.048 -1.975 1.00 91.00 91 THR A O 1
ATOM 688 N N . CYS A 1 92 ? 10.655 -3.412 -2.838 1.00 94.44 92 CYS A N 1
ATOM 689 C CA . CYS A 1 92 ? 9.544 -3.623 -1.919 1.00 94.44 92 CYS A CA 1
ATOM 690 C C . CYS A 1 92 ? 8.982 -5.050 -2.101 1.00 94.44 92 CYS A C 1
ATOM 692 O O . CYS A 1 92 ? 8.925 -5.524 -3.242 1.00 94.44 92 CYS A O 1
ATOM 694 N N . PRO A 1 93 ? 8.586 -5.743 -1.012 1.00 95.62 93 PRO A N 1
ATOM 695 C CA . PRO A 1 93 ? 8.083 -7.110 -1.094 1.00 95.62 93 PRO A CA 1
ATOM 696 C C . PRO A 1 93 ? 6.965 -7.280 -2.129 1.00 95.62 93 PRO A C 1
ATOM 698 O O . PRO A 1 93 ? 6.109 -6.404 -2.305 1.00 95.62 93 PRO A O 1
ATOM 701 N N . ALA A 1 94 ? 6.973 -8.421 -2.820 1.00 94.50 94 ALA A N 1
ATOM 702 C CA . ALA A 1 94 ? 6.039 -8.700 -3.909 1.00 94.50 94 ALA A CA 1
ATOM 703 C C . ALA A 1 94 ? 4.581 -8.732 -3.429 1.00 94.50 94 ALA A C 1
ATOM 705 O O . ALA A 1 94 ? 3.680 -8.394 -4.187 1.00 94.50 94 ALA A O 1
ATOM 706 N N . GLU A 1 95 ? 4.362 -9.072 -2.162 1.00 96.31 95 GLU A N 1
ATOM 707 C CA . GLU A 1 95 ? 3.076 -9.067 -1.469 1.00 96.31 95 GLU A CA 1
ATOM 708 C C . GLU A 1 95 ? 2.440 -7.676 -1.395 1.00 96.31 95 GLU A C 1
ATOM 710 O O . GLU A 1 95 ? 1.241 -7.580 -1.160 1.00 96.31 95 GLU A O 1
ATOM 715 N N . ILE A 1 96 ? 3.230 -6.610 -1.560 1.00 96.75 96 ILE A N 1
ATOM 716 C CA . ILE A 1 96 ? 2.763 -5.218 -1.601 1.00 96.75 96 ILE A CA 1
ATOM 717 C C . ILE A 1 96 ? 2.810 -4.694 -3.035 1.00 96.75 96 ILE A C 1
ATOM 719 O O . ILE A 1 96 ? 1.837 -4.098 -3.497 1.00 96.75 96 ILE A O 1
ATOM 723 N N . ARG A 1 97 ? 3.904 -4.964 -3.765 1.00 95.94 97 ARG A N 1
ATOM 724 C CA . ARG A 1 97 ? 4.042 -4.554 -5.171 1.00 95.94 97 ARG A CA 1
ATOM 725 C C . ARG A 1 97 ? 3.033 -5.218 -6.104 1.00 95.94 97 ARG A C 1
ATOM 727 O O . ARG A 1 97 ? 2.799 -4.672 -7.163 1.00 95.94 97 ARG A O 1
ATOM 734 N N . ARG A 1 98 ? 2.477 -6.378 -5.759 1.00 95.25 98 ARG A N 1
ATOM 735 C CA . ARG A 1 98 ? 1.454 -7.088 -6.550 1.00 95.25 98 ARG A CA 1
ATOM 736 C C . ARG A 1 98 ? 0.248 -7.495 -5.708 1.00 95.25 98 ARG A C 1
ATOM 738 O O . ARG A 1 98 ? -0.410 -8.489 -5.994 1.00 95.25 98 ARG A O 1
ATOM 745 N N . GLY A 1 99 ? 0.037 -6.811 -4.587 1.00 95.75 99 GLY A N 1
ATOM 746 C CA . GLY A 1 99 ? -0.967 -7.212 -3.607 1.00 95.75 99 GLY A CA 1
ATOM 747 C C . GLY A 1 99 ? -2.308 -6.499 -3.730 1.00 95.75 99 GLY A C 1
ATOM 748 O O . GLY A 1 99 ? -3.180 -6.759 -2.899 1.00 95.75 99 GLY A O 1
ATOM 749 N N . ALA A 1 100 ? -2.472 -5.617 -4.721 1.00 96.94 100 ALA A N 1
ATOM 750 C CA . ALA A 1 100 ? -3.781 -5.083 -5.072 1.00 96.94 100 ALA A CA 1
ATOM 751 C C . ALA A 1 100 ? -4.713 -6.195 -5.593 1.00 96.94 100 ALA A C 1
ATOM 753 O O . ALA A 1 100 ? -4.288 -7.321 -5.866 1.00 96.94 100 ALA A O 1
ATOM 754 N N . ASP A 1 101 ? -6.002 -5.892 -5.708 1.00 96.75 101 ASP A N 1
ATOM 755 C CA . ASP A 1 101 ? -7.017 -6.835 -6.184 1.00 96.75 101 ASP A CA 1
ATOM 756 C C . ASP A 1 101 ? -6.821 -7.305 -7.634 1.00 96.75 101 ASP A C 1
ATOM 758 O O . ASP A 1 101 ? -7.228 -8.417 -7.969 1.00 96.75 101 ASP A O 1
ATOM 762 N N . ASP A 1 102 ? -6.147 -6.502 -8.451 1.00 96.25 102 ASP A N 1
ATOM 763 C CA . ASP A 1 102 ? -5.795 -6.747 -9.854 1.00 96.25 102 ASP A CA 1
ATOM 764 C C . ASP A 1 102 ? -4.294 -7.037 -10.069 1.00 96.25 102 ASP A C 1
ATOM 766 O O . ASP A 1 102 ? -3.757 -6.881 -11.169 1.00 96.25 102 ASP A O 1
ATOM 770 N N . GLU A 1 103 ? -3.605 -7.448 -8.999 1.00 94.06 103 GLU A N 1
ATOM 771 C CA . GLU A 1 103 ? -2.161 -7.713 -8.970 1.00 94.06 103 GLU A CA 1
ATOM 772 C C . GLU A 1 103 ? -1.273 -6.482 -9.237 1.00 94.06 103 GLU A C 1
ATOM 774 O O . GLU A 1 103 ? -0.057 -6.620 -9.414 1.00 94.06 103 GLU A O 1
ATOM 779 N N . ALA A 1 104 ? -1.836 -5.267 -9.232 1.00 95.12 104 ALA A N 1
ATOM 780 C CA . ALA A 1 104 ? -1.052 -4.039 -9.212 1.00 95.12 104 ALA A CA 1
ATOM 781 C C . ALA A 1 104 ? -0.423 -3.788 -7.836 1.00 95.12 104 ALA A C 1
ATOM 783 O O . ALA A 1 104 ? -0.593 -4.540 -6.864 1.00 95.12 104 ALA A O 1
ATOM 784 N N . GLU A 1 105 ? 0.333 -2.698 -7.753 1.00 96.94 105 GLU A N 1
ATOM 785 C CA . GLU A 1 105 ? 0.868 -2.255 -6.478 1.00 96.94 105 GLU A CA 1
ATOM 786 C C . GLU A 1 105 ? -0.223 -1.630 -5.611 1.00 96.94 105 GLU A C 1
ATOM 788 O O . GLU A 1 105 ? -1.149 -0.987 -6.104 1.00 96.94 105 GLU A O 1
ATOM 793 N N . MET A 1 106 ? -0.125 -1.829 -4.297 1.00 98.00 106 MET A N 1
ATOM 794 C CA . MET A 1 106 ? -0.937 -1.066 -3.353 1.00 98.00 106 MET A CA 1
ATOM 795 C C . MET A 1 106 ? -0.415 0.373 -3.250 1.00 98.00 106 MET A C 1
ATOM 797 O O . MET A 1 106 ? 0.784 0.625 -3.373 1.00 98.00 106 MET A O 1
ATOM 801 N N . GLY A 1 107 ? -1.292 1.298 -2.873 1.00 97.56 107 GLY A N 1
ATOM 802 C CA . GLY A 1 107 ? -0.935 2.674 -2.551 1.00 97.56 107 GLY A CA 1
ATOM 803 C C . GLY A 1 107 ? -1.210 3.656 -3.684 1.00 97.56 107 GLY A C 1
ATOM 804 O O . GLY A 1 107 ? -1.829 3.326 -4.688 1.00 97.56 107 GLY A O 1
ATOM 805 N N . VAL A 1 108 ? -0.728 4.886 -3.508 1.00 97.06 108 VAL A N 1
ATOM 806 C CA . VAL A 1 108 ? -1.019 6.031 -4.394 1.00 97.06 108 VAL A CA 1
ATOM 807 C C . VAL A 1 108 ? -0.531 5.866 -5.843 1.00 97.06 108 VAL A C 1
ATOM 809 O O . VAL A 1 108 ? -1.001 6.563 -6.732 1.00 97.06 108 VAL A O 1
ATOM 812 N N . PHE A 1 109 ? 0.400 4.942 -6.095 1.00 95.69 109 PHE A N 1
ATOM 813 C CA . PHE A 1 109 ? 0.936 4.665 -7.434 1.00 95.69 109 PHE A CA 1
ATOM 814 C C . PHE A 1 109 ? 0.227 3.509 -8.161 1.00 95.69 109 PHE A C 1
ATOM 816 O O . PHE A 1 109 ? 0.596 3.196 -9.291 1.00 95.69 109 PHE A O 1
ATOM 823 N N . HIS A 1 110 ? -0.809 2.917 -7.556 1.00 96.12 110 HIS A N 1
ATOM 824 C CA . HIS A 1 110 ? -1.566 1.786 -8.102 1.00 96.12 110 HIS A CA 1
ATOM 825 C C . HIS A 1 110 ? -1.936 1.958 -9.587 1.00 96.12 110 HIS A C 1
ATOM 827 O O . HIS A 1 110 ? -1.595 1.107 -10.408 1.00 96.12 110 HIS A O 1
ATOM 833 N N . ASP A 1 111 ? -2.524 3.104 -9.951 1.00 94.81 111 ASP A N 1
ATOM 834 C CA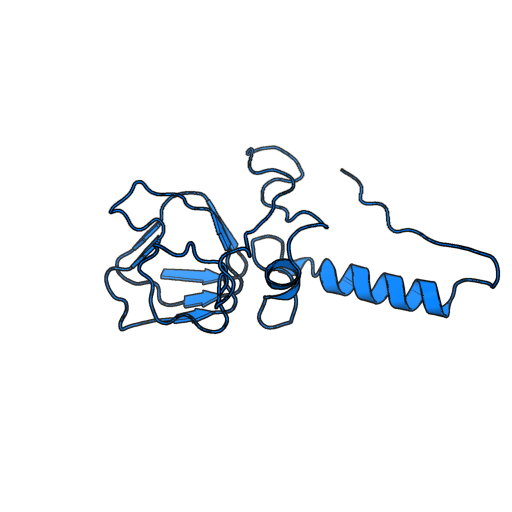 . ASP A 1 111 ? -3.036 3.370 -11.306 1.00 94.81 111 ASP A CA 1
ATOM 835 C C . ASP A 1 111 ? -1.931 3.542 -12.372 1.00 94.81 111 ASP A C 1
ATOM 837 O O . ASP A 1 111 ? -2.215 3.684 -13.565 1.00 94.81 111 ASP A O 1
ATOM 841 N N . LEU A 1 112 ? -0.649 3.527 -11.982 1.00 92.06 112 LEU A N 1
ATOM 842 C CA . LEU A 1 112 ? 0.454 3.469 -12.943 1.00 92.06 112 LEU A CA 1
ATOM 843 C C . LEU A 1 112 ? 0.718 2.055 -13.453 1.00 92.06 112 LEU A C 1
ATOM 845 O O . LEU A 1 112 ? 1.354 1.917 -14.503 1.00 92.06 112 LEU A O 1
ATOM 849 N N . TYR A 1 113 ? 0.257 1.020 -12.743 1.00 91.06 113 TYR A N 1
ATOM 850 C CA . TYR A 1 113 ? 0.460 -0.378 -13.122 1.00 91.06 113 TYR A CA 1
ATOM 851 C C . TYR A 1 113 ? 1.940 -0.719 -13.359 1.00 91.06 113 TYR A C 1
ATOM 853 O O . TYR A 1 113 ? 2.291 -1.447 -14.292 1.00 91.06 113 TYR A O 1
ATOM 861 N N . GLN A 1 114 ? 2.837 -0.158 -12.538 1.00 87.75 114 GLN A N 1
ATOM 862 C CA . GLN A 1 114 ? 4.286 -0.356 -12.675 1.00 87.75 114 GLN A CA 1
ATOM 863 C C . GLN A 1 114 ? 4.698 -1.839 -12.699 1.00 87.75 114 GLN A C 1
ATOM 865 O O . GLN A 1 114 ? 5.490 -2.205 -13.570 1.00 87.75 114 GLN A O 1
ATOM 870 N N . PRO A 1 115 ? 4.167 -2.724 -11.828 1.00 86.38 115 PRO A N 1
ATOM 871 C CA . PRO A 1 115 ? 4.502 -4.149 -11.861 1.00 86.38 115 PRO A CA 1
ATOM 872 C C . PRO A 1 115 ? 4.134 -4.814 -13.192 1.00 86.38 115 PRO A C 1
ATOM 874 O O . PRO A 1 115 ? 4.931 -5.574 -13.744 1.00 86.38 115 PRO A O 1
ATOM 877 N N . GLN A 1 116 ? 2.954 -4.508 -13.732 1.00 91.06 116 GLN A N 1
ATOM 878 C CA . GLN A 1 116 ? 2.479 -5.062 -14.996 1.00 91.06 116 GLN A CA 1
ATOM 879 C C . GLN A 1 116 ? 3.276 -4.514 -16.179 1.00 91.06 116 GLN A C 1
ATOM 881 O O . GLN A 1 116 ? 3.665 -5.276 -17.060 1.00 91.06 116 GLN A O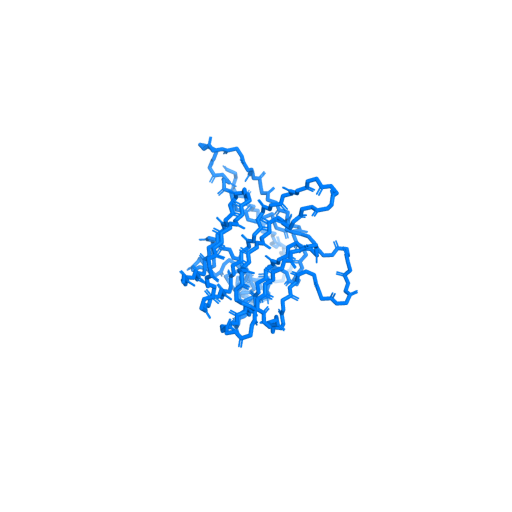 1
ATOM 886 N N . ARG A 1 117 ? 3.577 -3.210 -16.192 1.00 90.06 117 ARG A N 1
ATOM 887 C CA . ARG A 1 117 ? 4.432 -2.594 -17.221 1.00 90.06 117 ARG A CA 1
ATOM 888 C C . ARG A 1 117 ? 5.819 -3.224 -17.238 1.00 90.06 117 ARG A C 1
ATOM 890 O O . ARG A 1 117 ? 6.322 -3.564 -18.305 1.00 90.06 117 ARG A O 1
ATOM 897 N N . GLU A 1 118 ? 6.410 -3.417 -16.062 1.00 88.56 118 GLU A N 1
ATOM 898 C CA . GLU A 1 118 ? 7.709 -4.067 -15.895 1.00 88.56 118 GLU A CA 1
ATOM 899 C C . GLU A 1 118 ? 7.676 -5.523 -16.392 1.00 88.56 118 GLU A C 1
ATOM 901 O O . GLU A 1 118 ? 8.583 -5.949 -17.109 1.00 88.56 118 GLU A O 1
ATOM 90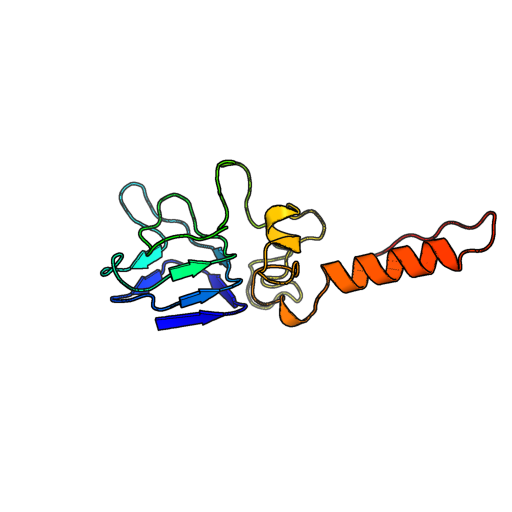6 N N . ALA A 1 119 ? 6.625 -6.279 -16.059 1.00 87.81 119 ALA A N 1
ATOM 907 C CA . ALA A 1 119 ? 6.442 -7.656 -16.519 1.00 87.81 119 ALA A CA 1
ATOM 908 C C . ALA A 1 119 ? 6.265 -7.743 -18.043 1.00 87.81 119 ALA A C 1
ATOM 910 O O . ALA A 1 119 ? 6.969 -8.511 -18.696 1.00 87.81 119 ALA A O 1
ATOM 911 N N . ASN A 1 120 ? 5.394 -6.910 -18.617 1.00 89.75 120 ASN A N 1
ATOM 912 C CA . ASN A 1 120 ? 5.167 -6.853 -20.061 1.00 89.75 120 ASN A CA 1
ATOM 913 C C . ASN A 1 120 ? 6.449 -6.492 -20.812 1.00 89.75 120 ASN A C 1
ATOM 915 O O . ASN A 1 120 ? 6.774 -7.119 -21.817 1.00 89.75 120 ASN A O 1
ATOM 919 N N . LEU A 1 121 ? 7.212 -5.521 -20.304 1.00 89.00 121 LEU A N 1
ATOM 920 C CA . LEU A 1 121 ? 8.475 -5.126 -20.915 1.00 89.00 121 LEU A CA 1
ATOM 921 C C . LEU A 1 121 ? 9.510 -6.255 -20.871 1.00 89.00 121 LEU A C 1
ATOM 923 O O . LEU A 1 121 ? 10.212 -6.458 -21.856 1.00 89.00 121 LEU A O 1
ATOM 927 N N . ARG A 1 122 ? 9.589 -7.019 -19.775 1.00 88.62 122 ARG A N 1
ATOM 928 C CA . ARG A 1 122 ? 10.460 -8.204 -19.713 1.00 88.62 122 ARG A CA 1
ATOM 929 C C . ARG A 1 122 ? 10.077 -9.258 -20.743 1.00 88.62 122 ARG A C 1
ATOM 931 O O . ARG A 1 122 ? 10.958 -9.719 -21.453 1.00 88.62 122 ARG A O 1
ATOM 938 N N . ILE A 1 123 ? 8.788 -9.583 -20.860 1.00 89.19 123 ILE A N 1
ATOM 939 C CA . ILE A 1 123 ? 8.295 -10.562 -21.843 1.00 89.19 123 ILE A CA 1
ATOM 940 C C . ILE A 1 123 ? 8.690 -10.135 -23.261 1.00 89.19 123 ILE A C 1
ATOM 942 O O . ILE A 1 123 ? 9.239 -10.927 -24.018 1.00 89.19 123 ILE A O 1
ATOM 946 N N . GLN A 1 124 ? 8.473 -8.862 -23.597 1.00 89.69 124 GLN A N 1
ATOM 947 C CA . GLN A 1 124 ? 8.829 -8.315 -24.906 1.00 89.69 124 GLN A CA 1
ATOM 948 C C . GLN A 1 124 ? 10.344 -8.312 -25.139 1.00 89.69 124 GLN A C 1
ATOM 950 O O . GLN A 1 124 ? 10.808 -8.621 -26.233 1.00 89.69 124 GLN A O 1
ATOM 955 N N . LEU A 1 125 ? 11.142 -7.984 -24.120 1.00 89.38 125 LEU A N 1
ATOM 956 C CA . LEU A 1 125 ? 12.594 -8.072 -24.233 1.00 89.38 125 LEU A CA 1
ATOM 957 C C . LEU A 1 125 ? 13.035 -9.513 -24.481 1.00 89.38 125 LEU A C 1
ATOM 959 O O . LEU A 1 125 ? 13.836 -9.714 -25.381 1.00 89.38 125 LEU A O 1
ATOM 963 N N . ASP A 1 126 ? 12.499 -10.493 -23.759 1.00 86.62 126 ASP A N 1
ATOM 964 C CA . ASP A 1 126 ? 12.857 -11.905 -23.938 1.00 86.62 126 ASP A CA 1
ATOM 965 C C . ASP A 1 126 ? 12.449 -12.442 -25.321 1.00 86.62 126 ASP A C 1
ATOM 967 O O . ASP A 1 126 ? 13.190 -13.222 -25.919 1.00 86.62 126 ASP A O 1
ATOM 971 N N . GLU A 1 127 ? 11.305 -12.004 -25.855 1.00 89.25 127 GLU A N 1
ATOM 972 C CA . GLU A 1 127 ? 10.806 -12.422 -27.171 1.00 89.25 127 GLU A CA 1
ATOM 973 C C . GLU A 1 127 ? 11.588 -11.787 -28.334 1.00 89.25 127 GLU A C 1
ATOM 975 O O . GLU A 1 127 ? 11.890 -12.459 -29.322 1.00 89.25 127 GLU A O 1
ATOM 980 N N . TYR A 1 128 ? 11.941 -10.501 -28.225 1.00 88.12 128 TYR A N 1
ATOM 981 C CA . TYR A 1 128 ? 12.508 -9.731 -29.338 1.00 88.12 128 TYR A CA 1
ATOM 982 C C . TYR A 1 128 ? 14.017 -9.468 -29.227 1.00 88.12 128 TYR A C 1
ATOM 984 O O . TYR A 1 128 ? 14.609 -8.923 -30.170 1.00 88.12 128 TYR A O 1
ATOM 992 N N . LEU A 1 129 ? 14.685 -9.846 -28.127 1.00 88.00 129 LEU A N 1
ATOM 993 C CA . LEU A 1 129 ? 16.140 -9.730 -28.055 1.00 88.00 129 LEU A CA 1
ATOM 994 C C . LEU A 1 129 ? 16.795 -10.667 -29.065 1.00 88.00 129 LEU A C 1
ATOM 996 O O . LEU A 1 129 ? 16.579 -11.877 -29.081 1.00 88.00 129 LEU A O 1
ATOM 1000 N N . ARG A 1 130 ? 17.701 -10.113 -29.869 1.00 84.81 130 ARG A N 1
ATOM 1001 C CA . ARG A 1 130 ? 18.556 -10.941 -30.717 1.00 84.81 130 ARG A CA 1
ATOM 1002 C C . ARG A 1 130 ? 19.490 -11.783 -29.857 1.00 84.81 130 ARG A C 1
ATOM 1004 O O . ARG A 1 130 ? 19.988 -11.332 -28.823 1.00 84.81 130 ARG A O 1
ATOM 1011 N N . PHE A 1 131 ? 19.790 -12.976 -30.355 1.00 83.25 131 PHE A N 1
ATOM 1012 C CA . PHE A 1 131 ? 20.773 -13.863 -29.751 1.00 83.25 131 PHE A CA 1
ATOM 1013 C C . PHE A 1 131 ? 22.104 -13.133 -29.496 1.00 83.25 131 PHE A C 1
ATOM 1015 O O . PHE A 1 131 ? 22.613 -12.422 -30.363 1.00 83.25 131 PHE A O 1
ATOM 1022 N N . GLY A 1 132 ? 22.659 -13.316 -28.296 1.00 86.69 132 GLY A N 1
ATOM 1023 C CA . GLY A 1 132 ? 23.922 -12.708 -27.871 1.00 86.69 132 GLY A CA 1
ATOM 1024 C C . GLY A 1 132 ? 23.811 -11.308 -27.253 1.00 86.69 132 GLY A C 1
ATOM 1025 O O . GLY A 1 132 ? 24.825 -10.781 -26.801 1.00 86.69 132 GLY A O 1
ATOM 1026 N N . LEU A 1 133 ? 22.618 -10.705 -27.189 1.00 86.44 133 LEU A N 1
ATOM 1027 C CA . LEU A 1 133 ? 22.393 -9.442 -26.474 1.00 86.44 133 LEU A CA 1
ATOM 1028 C C . LEU A 1 133 ? 21.877 -9.691 -25.047 1.00 86.44 133 LEU A C 1
ATOM 1030 O O . LEU A 1 133 ? 21.351 -10.758 -24.741 1.00 86.44 133 LEU A O 1
ATOM 1034 N N . ARG A 1 134 ? 22.016 -8.696 -24.161 1.00 81.62 134 ARG A N 1
ATOM 1035 C CA . ARG A 1 134 ? 21.404 -8.686 -22.822 1.00 81.62 134 ARG A CA 1
ATOM 1036 C C . ARG A 1 134 ? 20.836 -7.302 -22.530 1.00 81.62 134 ARG A C 1
ATOM 1038 O O . ARG A 1 134 ? 21.565 -6.318 -22.612 1.00 81.62 134 ARG A O 1
ATOM 1045 N N . ALA A 1 135 ? 19.560 -7.236 -22.163 1.00 82.38 135 ALA A N 1
ATOM 1046 C CA . ALA A 1 135 ? 18.913 -6.010 -21.706 1.00 82.38 135 ALA A CA 1
ATOM 1047 C C . ALA A 1 135 ? 18.752 -6.008 -20.179 1.00 82.38 135 ALA A C 1
ATOM 1049 O O . ALA A 1 135 ? 18.604 -7.056 -19.548 1.00 82.38 135 ALA A O 1
ATOM 1050 N N . GLY A 1 136 ? 18.793 -4.816 -19.588 1.00 81.62 136 GLY A N 1
ATOM 1051 C CA . GLY A 1 136 ? 18.514 -4.576 -18.175 1.00 81.62 136 GLY A CA 1
ATOM 1052 C C . GLY A 1 136 ? 17.540 -3.411 -18.025 1.00 81.62 136 GLY A C 1
ATOM 1053 O O . GLY A 1 136 ? 17.551 -2.491 -18.842 1.00 81.62 136 GLY A O 1
ATOM 1054 N N . LEU A 1 137 ? 16.696 -3.460 -16.994 1.00 78.50 137 LEU A N 1
ATOM 1055 C CA . LEU A 1 137 ? 15.790 -2.365 -16.647 1.00 78.50 137 LEU A CA 1
ATOM 1056 C C . LEU A 1 137 ? 16.478 -1.433 -15.651 1.00 78.50 137 LEU A C 1
ATOM 1058 O O . LEU A 1 137 ? 16.900 -1.873 -14.581 1.00 78.50 137 LEU A O 1
ATOM 1062 N N . PHE A 1 138 ? 16.570 -0.155 -16.012 1.00 78.25 138 PHE A N 1
ATOM 1063 C CA . PHE A 1 138 ? 17.120 0.904 -15.171 1.00 78.25 138 PHE A CA 1
ATOM 1064 C C . PHE A 1 138 ? 16.006 1.884 -14.814 1.00 78.25 138 PHE A C 1
ATOM 1066 O O . PHE A 1 138 ? 15.256 2.321 -15.686 1.00 78.25 138 PHE A O 1
ATOM 1073 N N . TYR A 1 139 ? 15.901 2.222 -13.534 1.00 71.12 139 TYR A N 1
ATOM 1074 C CA . TYR A 1 139 ? 14.902 3.158 -13.030 1.00 71.12 139 TYR A CA 1
ATOM 1075 C C . TYR A 1 139 ? 15.534 4.545 -12.912 1.00 71.12 139 TYR A C 1
ATOM 1077 O O . TYR A 1 139 ? 16.571 4.689 -12.265 1.00 71.12 139 TYR A O 1
ATOM 1085 N N . GLY A 1 140 ? 14.930 5.543 -13.559 1.00 62.97 140 GLY A N 1
ATOM 1086 C CA . GLY A 1 140 ? 15.317 6.944 -13.399 1.00 62.97 140 GLY A CA 1
ATOM 1087 C C . GLY A 1 140 ? 14.791 7.491 -12.075 1.00 62.97 140 GLY A C 1
ATOM 1088 O O . GLY A 1 140 ? 13.619 7.284 -11.759 1.00 62.97 140 GLY A O 1
ATOM 1089 N N . SER A 1 141 ? 15.672 8.132 -11.307 1.00 53.16 141 SER A N 1
ATOM 1090 C CA . SER A 1 141 ? 15.342 8.902 -10.101 1.00 53.16 141 SER A CA 1
ATOM 1091 C C . SER A 1 141 ? 14.860 10.303 -10.442 1.00 53.16 141 SER A C 1
ATOM 1093 O O . SER A 1 141 ? 15.521 10.906 -11.321 1.00 53.16 141 SER A O 1
#

Foldseek 3Di:
DEAELAEADWAAEEQDYAEAFLYEDNFDDPPPDASYEHVDQVHHEYELYEGQPRHDHHHYHLYPPDPDPPQDFAFPDCDPPDPRRFPTDPPHDQCQCQSGPNGHHRHNCRVVSVVVVVVVVVVVCVVPPDPPDDDDDDDDD